Protein AF-A0A090IJE7-F1 (afdb_monomer_lite)

Foldseek 3Di:
DWPWDWDFDAAPVPRDTDIDTDGCVPAWDWDWDADPVPRAIKIWTWHQDPVVRDIDIDIDRPPPPPD

Organism: NCBI:txid80854

InterPro domains:
  IPR017143 Uncharacterised conserved protein UCP037225 [PIRSF037225] (6-65)
  IPR025990 Bacterial zinc ribbon domain [PF14255] (9-59)

Structure (mmCIF, N/CA/C/O backbone):
data_AF-A0A090IJE7-F1
#
_entry.id   AF-A0A090IJE7-F1
#
loop_
_atom_site.group_PDB
_atom_site.id
_atom_site.type_symbol
_atom_site.label_atom_id
_atom_site.label_alt_id
_atom_site.label_comp_id
_atom_site.label_asym_id
_atom_site.label_entity_id
_atom_site.label_seq_id
_atom_site.pdbx_PDB_ins_code
_atom_site.Cartn_x
_atom_site.Cartn_y
_atom_site.Cartn_z
_atom_site.occupancy
_atom_site.B_iso_or_equiv
_atom_site.auth_seq_id
_atom_site.auth_comp_id
_atom_site.auth_asym_id
_atom_site.auth_atom_id
_atom_site.pdbx_PDB_model_num
ATOM 1 N N . MET A 1 1 ? -4.279 -1.744 23.140 1.00 45.47 1 MET A N 1
ATOM 2 C CA . MET A 1 1 ? -4.145 -2.895 22.221 1.00 45.47 1 MET A CA 1
ATOM 3 C C . MET A 1 1 ? -3.725 -2.304 20.891 1.00 45.47 1 MET A C 1
ATOM 5 O O . MET A 1 1 ? -4.410 -1.415 20.414 1.00 45.47 1 MET A O 1
ATOM 9 N N . LYS A 1 2 ? -2.535 -2.643 20.401 1.00 52.56 2 LYS A N 1
ATOM 10 C CA . LYS A 1 2 ? -1.932 -2.017 19.220 1.00 52.56 2 LYS A CA 1
ATOM 11 C C . LYS A 1 2 ? -2.547 -2.662 17.968 1.00 52.56 2 LYS A C 1
ATOM 13 O O . LYS A 1 2 ? -2.317 -3.847 17.755 1.00 52.56 2 LYS A O 1
ATOM 18 N N . GLN A 1 3 ? -3.363 -1.929 17.205 1.00 68.75 3 GLN A N 1
ATOM 19 C CA . GLN A 1 3 ? -4.064 -2.435 16.010 1.00 68.75 3 GLN A CA 1
ATOM 20 C C . GLN A 1 3 ? -3.207 -2.248 14.749 1.00 68.75 3 GLN A C 1
ATOM 22 O O . GLN A 1 3 ? -3.634 -1.639 13.773 1.00 68.75 3 GLN A O 1
ATOM 27 N N . PHE A 1 4 ? -1.982 -2.769 14.787 1.00 74.88 4 PHE A N 1
ATOM 28 C CA . PHE A 1 4 ? -1.079 -2.766 13.639 1.00 74.88 4 PHE A CA 1
ATOM 29 C C . PHE A 1 4 ? -1.306 -4.059 12.862 1.00 74.88 4 PHE A C 1
ATOM 31 O O . PHE A 1 4 ? -1.168 -5.153 13.414 1.00 74.88 4 PHE A O 1
ATOM 38 N N . SER A 1 5 ? -1.693 -3.938 11.598 1.00 80.88 5 SER A N 1
ATOM 39 C CA . SER A 1 5 ? -1.952 -5.060 10.700 1.00 80.88 5 SER A CA 1
ATOM 40 C C . SER A 1 5 ? -1.080 -4.928 9.463 1.00 80.88 5 SER A C 1
ATOM 42 O O . SER A 1 5 ? -1.202 -3.957 8.725 1.00 80.88 5 SER A O 1
ATOM 44 N N . HIS A 1 6 ? -0.253 -5.932 9.193 1.00 86.44 6 HIS A N 1
ATOM 45 C CA . HIS A 1 6 ? 0.513 -5.989 7.953 1.00 86.44 6 HIS A CA 1
ATOM 46 C C . HIS A 1 6 ? -0.370 -6.644 6.893 1.00 86.44 6 HIS A C 1
ATOM 48 O O . HIS A 1 6 ? -0.890 -7.742 7.117 1.00 86.44 6 HIS A O 1
ATOM 54 N N . ARG A 1 7 ? -0.568 -5.984 5.752 1.00 85.81 7 ARG A N 1
ATOM 55 C CA . ARG A 1 7 ? -1.277 -6.574 4.612 1.00 85.81 7 ARG A CA 1
ATOM 56 C C . ARG A 1 7 ? -0.386 -6.582 3.390 1.00 85.81 7 ARG A C 1
ATOM 58 O O . ARG A 1 7 ? 0.264 -5.596 3.065 1.00 85.81 7 ARG A O 1
ATOM 65 N N . THR A 1 8 ? -0.387 -7.714 2.701 1.00 88.94 8 THR A N 1
ATOM 66 C CA . THR A 1 8 ? 0.217 -7.808 1.381 1.00 88.94 8 THR A CA 1
ATOM 67 C C . THR A 1 8 ? -0.742 -7.187 0.382 1.00 88.94 8 THR A C 1
ATOM 69 O O . THR A 1 8 ? -1.878 -7.643 0.243 1.00 88.94 8 THR A O 1
ATOM 72 N N . VAL A 1 9 ? -0.289 -6.143 -0.295 1.00 88.88 9 VAL A N 1
ATOM 73 C CA . VAL A 1 9 ? -1.055 -5.451 -1.325 1.00 88.88 9 VAL A CA 1
ATOM 74 C C . VAL A 1 9 ? -0.290 -5.485 -2.634 1.00 88.88 9 VAL A C 1
ATOM 76 O O . VAL A 1 9 ? 0.916 -5.722 -2.665 1.00 88.88 9 VAL A O 1
ATOM 79 N N . VAL A 1 10 ? -1.000 -5.274 -3.732 1.00 89.44 10 VAL A N 1
ATOM 8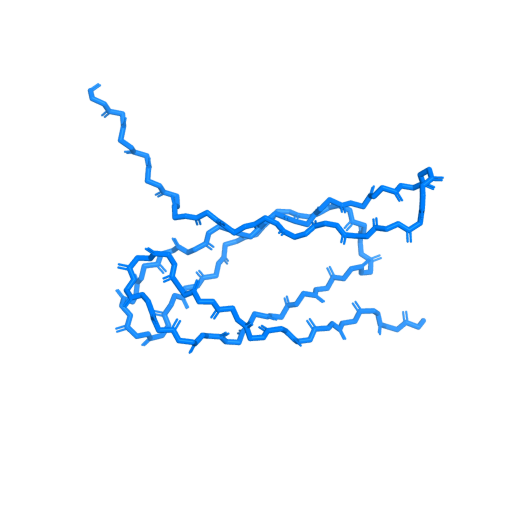0 C C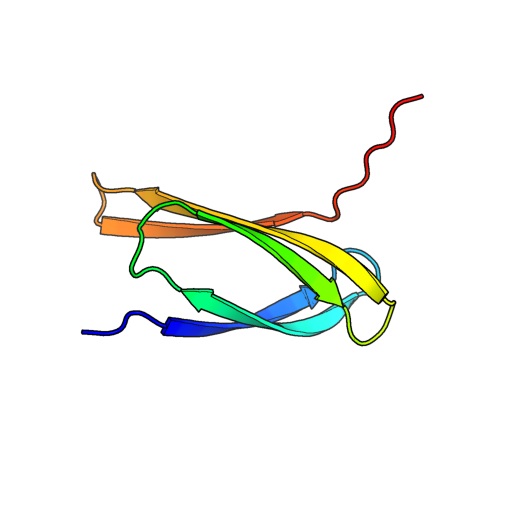A . VAL A 1 10 ? -0.392 -5.237 -5.058 1.00 89.44 10 VAL A CA 1
ATOM 81 C C . VAL A 1 10 ? -0.178 -3.781 -5.436 1.00 89.44 10 VAL A C 1
ATOM 83 O O . VAL A 1 10 ? -1.118 -2.993 -5.396 1.00 89.44 10 VAL A O 1
ATOM 86 N N . CYS A 1 11 ? 1.055 -3.424 -5.789 1.00 88.88 11 CYS A N 1
ATOM 87 C CA . CYS A 1 11 ? 1.385 -2.085 -6.249 1.00 88.88 11 CYS A CA 1
ATOM 88 C C . CYS A 1 11 ? 0.579 -1.763 -7.522 1.00 88.88 11 CYS A C 1
AT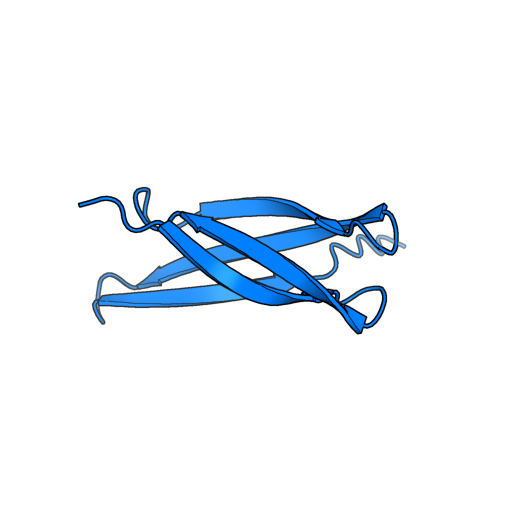OM 90 O O . CYS A 1 11 ? 0.726 -2.486 -8.513 1.00 88.88 11 CYS A O 1
ATOM 92 N N . PRO A 1 12 ? -0.217 -0.679 -7.542 1.00 86.69 12 PRO A N 1
ATOM 93 C CA . PRO A 1 12 ? -1.000 -0.296 -8.717 1.00 86.69 12 PRO A CA 1
ATOM 94 C C . PRO A 1 12 ? -0.131 0.148 -9.908 1.00 86.69 12 PRO A C 1
ATOM 96 O O . PRO A 1 12 ? -0.577 0.064 -11.046 1.00 86.69 12 PRO A O 1
ATOM 99 N N . HIS A 1 13 ? 1.126 0.547 -9.675 1.00 86.44 13 HIS A N 1
ATOM 100 C CA . HIS A 1 13 ? 2.041 0.981 -10.738 1.00 86.44 13 HIS A CA 1
ATOM 101 C C . HIS A 1 13 ? 2.756 -0.178 -11.447 1.00 86.44 13 HIS A C 1
ATOM 103 O O . HIS A 1 13 ? 2.925 -0.147 -12.662 1.00 86.44 13 HIS A O 1
ATOM 109 N N . CYS A 1 14 ? 3.220 -1.194 -10.707 1.00 89.75 14 CYS A N 1
ATOM 110 C CA . CYS A 1 14 ? 4.056 -2.269 -11.267 1.00 89.75 14 CYS A CA 1
ATOM 111 C C . CYS A 1 14 ? 3.488 -3.685 -11.100 1.00 89.75 14 CYS A C 1
ATOM 113 O O . CYS A 1 14 ? 4.040 -4.632 -11.657 1.00 89.75 14 CYS A O 1
ATOM 115 N N . GLY A 1 15 ? 2.416 -3.860 -10.325 1.00 88.38 15 GLY A N 1
ATOM 116 C CA . GLY A 1 15 ? 1.807 -5.167 -10.076 1.00 88.38 15 GLY A CA 1
ATOM 117 C C . GLY A 1 15 ? 2.602 -6.085 -9.139 1.00 88.38 15 GLY A C 1
ATOM 118 O O . GLY A 1 15 ? 2.285 -7.268 -9.038 1.00 88.38 15 GLY A O 1
ATOM 119 N N . GLN A 1 16 ? 3.640 -5.586 -8.460 1.00 89.88 16 GLN A N 1
ATOM 120 C CA . GLN A 1 16 ? 4.385 -6.365 -7.465 1.00 89.88 16 GLN A CA 1
ATOM 121 C C . GLN A 1 16 ? 3.671 -6.412 -6.117 1.00 89.88 16 GLN A C 1
ATOM 123 O O . GLN A 1 16 ? 3.002 -5.461 -5.718 1.00 89.88 16 GLN A O 1
ATOM 128 N N . PHE A 1 17 ? 3.857 -7.518 -5.400 1.00 90.50 17 PHE A N 1
ATOM 129 C CA . PHE A 1 17 ? 3.381 -7.667 -4.032 1.00 90.50 17 PHE A CA 1
ATOM 130 C C . PHE A 1 17 ? 4.299 -6.900 -3.083 1.00 90.50 17 PHE A C 1
ATOM 132 O O . PHE A 1 17 ? 5.491 -7.190 -3.002 1.00 90.50 17 PHE A O 1
ATOM 139 N N . ILE A 1 18 ? 3.731 -5.947 -2.355 1.00 89.75 18 ILE A N 1
ATOM 140 C CA . ILE A 1 18 ? 4.407 -5.194 -1.303 1.00 89.75 18 ILE A CA 1
ATOM 141 C C . ILE A 1 18 ? 3.705 -5.422 0.035 1.00 89.75 18 ILE A C 1
ATOM 143 O O . ILE A 1 18 ? 2.522 -5.772 0.083 1.00 89.75 18 ILE A O 1
ATOM 147 N N . THR A 1 19 ? 4.433 -5.234 1.129 1.00 89.25 19 THR A N 1
ATOM 148 C CA . THR A 1 19 ? 3.883 -5.330 2.482 1.00 89.25 19 THR A CA 1
ATOM 149 C C . THR A 1 19 ? 3.594 -3.925 2.979 1.00 89.25 19 THR A C 1
ATOM 151 O O . THR A 1 19 ? 4.528 -3.156 3.156 1.00 89.25 19 THR A O 1
ATOM 154 N N . ALA A 1 20 ? 2.320 -3.607 3.196 1.00 86.38 20 ALA A N 1
ATOM 155 C CA . ALA A 1 20 ? 1.897 -2.334 3.760 1.00 86.38 20 ALA A CA 1
ATOM 156 C C . ALA A 1 20 ? 1.580 -2.492 5.253 1.00 86.38 20 ALA A C 1
ATOM 158 O O . ALA A 1 20 ? 0.785 -3.356 5.652 1.00 86.38 20 ALA A O 1
ATOM 159 N N . ASP A 1 21 ? 2.194 -1.636 6.063 1.00 87.31 21 ASP A N 1
ATOM 160 C CA . ASP A 1 21 ? 1.970 -1.523 7.499 1.00 87.31 21 ASP A CA 1
ATOM 161 C C . ASP A 1 21 ? 0.758 -0.630 7.777 1.00 87.31 21 ASP A C 1
ATOM 163 O O . ASP A 1 21 ? 0.829 0.595 7.718 1.00 87.31 21 ASP A O 1
ATOM 167 N N . ILE A 1 22 ? -0.385 -1.248 8.080 1.00 85.38 22 ILE A N 1
ATOM 168 C CA . ILE A 1 22 ? -1.617 -0.521 8.386 1.00 85.38 22 ILE A CA 1
ATOM 169 C C . ILE A 1 22 ? -1.731 -0.366 9.900 1.00 85.38 22 ILE A C 1
ATOM 171 O O . ILE A 1 22 ? -2.064 -1.323 10.606 1.00 85.38 22 ILE A O 1
ATOM 175 N N . ASP A 1 23 ? -1.490 0.841 10.404 1.00 84.81 23 ASP A N 1
ATOM 176 C CA . ASP A 1 23 ? -1.885 1.208 11.762 1.00 84.81 23 ASP A CA 1
ATOM 177 C C . ASP A 1 23 ? -3.324 1.727 11.748 1.00 84.81 23 ASP A C 1
ATOM 179 O O . ASP A 1 23 ? -3.616 2.720 11.095 1.00 84.81 23 ASP A O 1
ATOM 183 N N . ALA A 1 24 ? -4.225 1.044 12.454 1.00 82.00 24 ALA A N 1
ATOM 184 C CA . ALA A 1 24 ? -5.608 1.484 12.660 1.00 82.00 24 ALA A CA 1
ATOM 185 C C . ALA A 1 24 ? -5.815 2.120 14.047 1.00 82.00 24 ALA A C 1
ATOM 187 O O . ALA A 1 24 ? -6.945 2.407 14.452 1.00 82.00 24 ALA A O 1
ATOM 188 N N . SER A 1 25 ? -4.737 2.320 14.814 1.00 81.69 25 SER A N 1
ATOM 189 C CA . SER A 1 25 ? -4.814 2.853 16.178 1.00 81.69 25 SER A CA 1
ATOM 190 C C . SER A 1 25 ? -5.315 4.302 16.212 1.00 81.69 25 SER A C 1
ATOM 192 O O . SER A 1 25 ? -5.933 4.698 17.200 1.00 81.69 25 SER A O 1
ATOM 194 N N . ASN A 1 26 ? -5.094 5.065 15.137 1.00 80.38 26 ASN A N 1
ATOM 195 C CA . ASN A 1 26 ? -5.498 6.465 15.014 1.00 80.38 26 ASN A CA 1
ATOM 196 C C . ASN A 1 26 ? -6.803 6.671 14.216 1.00 80.38 26 ASN A C 1
ATOM 198 O O . ASN A 1 26 ? -7.189 7.811 13.962 1.00 80.38 26 ASN A O 1
ATOM 202 N N . GLY A 1 27 ? -7.526 5.600 13.869 1.00 84.88 27 GLY A N 1
ATOM 203 C CA . GLY A 1 27 ? -8.794 5.686 13.141 1.00 84.88 27 GLY A CA 1
ATOM 204 C C . GLY A 1 27 ? -8.601 5.856 11.633 1.00 84.88 27 GLY A C 1
ATOM 205 O O . GLY A 1 27 ? -7.946 5.030 11.005 1.00 84.88 27 GLY A O 1
ATOM 206 N N . SER A 1 28 ? -9.228 6.879 11.046 1.00 87.62 28 SER A N 1
ATOM 207 C CA . SER A 1 28 ? -9.109 7.175 9.612 1.00 87.62 28 SER A CA 1
ATOM 208 C C . SER A 1 28 ? -7.783 7.875 9.327 1.00 87.62 28 SER A C 1
ATOM 210 O O . SER A 1 28 ? -7.479 8.886 9.960 1.00 87.62 28 SER A O 1
ATOM 212 N N . GLN A 1 29 ? -6.999 7.342 8.395 1.00 88.12 29 GLN A N 1
ATOM 213 C CA . GLN A 1 29 ? -5.636 7.790 8.120 1.00 88.12 29 GLN A CA 1
ATOM 214 C C . GLN A 1 29 ? -5.343 7.722 6.625 1.00 88.12 29 GLN A C 1
ATOM 216 O O . GLN A 1 29 ? -5.727 6.768 5.956 1.00 88.12 29 GLN A O 1
ATOM 221 N N . ASP A 1 30 ? -4.622 8.707 6.117 1.00 89.81 30 ASP A N 1
ATOM 222 C CA . ASP A 1 30 ? -4.068 8.732 4.770 1.00 89.81 30 ASP A CA 1
ATOM 223 C C . ASP A 1 30 ? -2.546 8.845 4.857 1.00 89.81 30 ASP A C 1
ATOM 225 O O . ASP A 1 30 ? -2.004 9.618 5.649 1.00 89.81 30 ASP A O 1
ATOM 229 N N . PHE A 1 31 ? -1.849 7.999 4.108 1.00 88.50 31 PHE A N 1
ATOM 230 C CA . PHE A 1 31 ? -0.395 7.976 4.074 1.00 88.50 31 PHE A CA 1
ATOM 231 C C . PHE A 1 31 ? 0.108 7.458 2.731 1.00 88.50 31 PHE A C 1
ATOM 233 O O . PHE A 1 31 ? -0.608 6.791 1.987 1.00 88.50 31 PHE A O 1
ATOM 240 N N . TYR A 1 32 ? 1.362 7.772 2.434 1.00 88.06 32 TYR A N 1
ATOM 241 C CA . TYR A 1 32 ? 2.031 7.351 1.212 1.00 88.06 32 TYR A CA 1
ATOM 242 C C . TYR A 1 32 ? 3.146 6.382 1.572 1.00 88.06 32 TYR A C 1
ATOM 244 O O . TYR A 1 32 ? 3.882 6.620 2.531 1.00 88.06 32 TYR A O 1
ATOM 252 N N . ASP A 1 33 ? 3.262 5.311 0.798 1.00 87.75 33 ASP A N 1
ATOM 253 C CA . ASP A 1 33 ? 4.315 4.312 0.939 1.00 87.75 33 ASP A CA 1
ATOM 254 C C . ASP A 1 33 ? 4.987 4.081 -0.415 1.00 87.75 33 ASP A C 1
ATOM 256 O O . ASP A 1 33 ? 4.344 4.117 -1.465 1.00 87.75 33 ASP A O 1
ATOM 260 N N . GLU A 1 34 ? 6.297 3.880 -0.412 1.00 86.81 34 GLU A N 1
ATOM 261 C CA . GLU A 1 34 ? 7.078 3.735 -1.634 1.00 86.81 34 GLU A CA 1
ATOM 262 C C . GLU A 1 34 ? 7.241 2.264 -2.026 1.00 86.81 34 GLU A C 1
ATOM 264 O O . GLU A 1 34 ? 7.685 1.413 -1.255 1.00 86.81 34 GLU A O 1
ATOM 269 N N . CYS A 1 35 ? 6.933 1.939 -3.281 1.00 87.69 35 CYS A N 1
ATOM 270 C CA . CYS A 1 35 ? 7.139 0.582 -3.762 1.00 87.69 35 CYS A CA 1
ATOM 271 C C . CYS A 1 35 ? 8.636 0.259 -3.850 1.00 87.69 35 CYS A C 1
ATOM 273 O O . CYS A 1 35 ? 9.337 0.824 -4.687 1.00 87.69 35 CYS A O 1
ATOM 275 N N . SER A 1 36 ? 9.119 -0.746 -3.115 1.00 86.75 36 SER A N 1
ATOM 276 C CA . SER A 1 36 ? 10.525 -1.177 -3.216 1.00 86.75 36 SER A CA 1
ATOM 277 C C . SER A 1 36 ? 10.913 -1.756 -4.586 1.00 86.75 36 SER A C 1
ATOM 279 O O . SER A 1 36 ? 12.098 -1.919 -4.864 1.00 86.75 36 SER A O 1
ATOM 281 N N . ALA A 1 37 ? 9.940 -2.099 -5.439 1.00 88.69 37 ALA A N 1
ATOM 282 C CA . ALA A 1 37 ? 10.197 -2.653 -6.767 1.00 88.69 37 ALA A CA 1
ATOM 283 C C . ALA A 1 37 ? 10.296 -1.578 -7.860 1.00 88.69 37 ALA A C 1
ATOM 285 O O . ALA A 1 37 ? 11.163 -1.667 -8.726 1.00 88.69 37 ALA A O 1
AT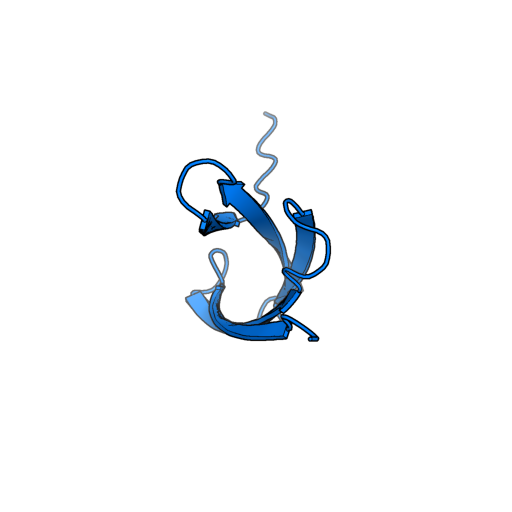OM 286 N N . CYS A 1 38 ? 9.407 -0.581 -7.845 1.00 90.38 38 CYS A N 1
ATOM 287 C CA . CYS A 1 38 ? 9.347 0.447 -8.888 1.00 90.38 38 CYS A CA 1
ATOM 288 C C . CYS A 1 38 ? 9.628 1.868 -8.390 1.00 90.38 38 CYS A C 1
ATOM 290 O O . CYS A 1 38 ? 9.554 2.791 -9.195 1.00 90.38 38 CYS A O 1
ATOM 292 N N . CYS A 1 39 ? 9.913 2.057 -7.099 1.00 86.81 39 CYS A N 1
ATOM 293 C CA . CYS A 1 39 ? 10.138 3.356 -6.454 1.00 86.81 39 CYS A CA 1
ATOM 294 C C . CYS A 1 39 ? 9.047 4.400 -6.755 1.00 86.81 39 CYS A C 1
ATOM 296 O O . CYS A 1 39 ? 9.337 5.590 -6.835 1.00 86.81 39 CYS A O 1
ATOM 298 N N . ASN A 1 40 ? 7.801 3.960 -6.956 1.00 86.88 40 ASN A N 1
ATOM 299 C CA . ASN A 1 40 ? 6.655 4.858 -7.102 1.00 86.88 40 ASN A CA 1
ATOM 300 C C . ASN A 1 40 ? 5.915 4.986 -5.770 1.00 86.88 40 ASN A C 1
ATOM 302 O O . ASN A 1 40 ? 5.826 4.007 -5.021 1.00 86.88 40 ASN A O 1
ATOM 306 N N . SER A 1 41 ? 5.376 6.177 -5.518 1.00 87.19 41 SER A N 1
ATOM 307 C CA . SER A 1 41 ? 4.543 6.479 -4.357 1.00 87.19 41 SER A CA 1
ATOM 308 C C . SER A 1 41 ? 3.169 5.848 -4.520 1.00 87.19 41 SER A C 1
ATOM 310 O O . SER A 1 41 ? 2.458 6.129 -5.476 1.00 87.19 41 SER A O 1
ATOM 312 N N . ILE A 1 42 ? 2.788 5.012 -3.569 1.00 88.44 42 ILE A N 1
ATOM 313 C CA . ILE A 1 42 ? 1.472 4.396 -3.490 1.00 88.44 42 ILE A CA 1
ATOM 314 C C . ILE A 1 42 ? 0.711 5.100 -2.377 1.00 88.44 42 ILE A C 1
ATOM 316 O O . ILE A 1 42 ? 1.198 5.215 -1.251 1.00 88.44 42 ILE A O 1
ATOM 320 N N . HIS A 1 43 ? -0.494 5.555 -2.684 1.00 90.00 43 HIS A N 1
ATOM 321 C CA . HIS A 1 43 ? -1.357 6.223 -1.729 1.00 90.00 43 HIS A CA 1
ATOM 322 C C . HIS A 1 43 ? -2.247 5.200 -1.022 1.00 90.00 43 HIS A C 1
ATOM 324 O O . HIS A 1 43 ? -3.007 4.460 -1.649 1.00 90.00 43 HIS A O 1
ATOM 330 N N . PHE A 1 44 ? -2.159 5.172 0.304 1.00 89.00 44 PHE A N 1
ATOM 331 C CA . PHE A 1 44 ? -2.976 4.351 1.183 1.00 89.00 44 PHE A CA 1
ATOM 332 C C . PHE A 1 44 ? -3.952 5.227 1.954 1.00 89.00 44 PHE A C 1
ATOM 334 O O . PHE A 1 44 ? -3.557 6.125 2.694 1.00 89.00 44 PHE A O 1
ATOM 341 N N . LYS A 1 45 ? -5.241 4.919 1.836 1.00 90.00 45 LYS A N 1
ATOM 342 C CA . LYS A 1 45 ? -6.306 5.583 2.584 1.00 90.00 45 LYS A CA 1
ATOM 343 C C . LYS A 1 45 ? -7.081 4.564 3.404 1.00 90.00 45 LYS A C 1
ATOM 345 O O . LYS A 1 45 ? -7.799 3.724 2.873 1.00 90.00 45 LYS A O 1
ATOM 350 N N . LEU A 1 46 ? -6.948 4.667 4.715 1.00 89.75 46 LEU A N 1
ATOM 351 C CA . LEU A 1 46 ? -7.701 3.924 5.706 1.00 89.75 46 LEU A CA 1
ATOM 352 C C . LEU A 1 46 ? -8.905 4.756 6.155 1.00 89.75 46 LEU A C 1
ATOM 354 O O . LEU A 1 46 ? -8.756 5.840 6.716 1.00 89.75 46 LEU A O 1
ATOM 358 N N . LEU A 1 47 ? -10.108 4.241 5.939 1.00 89.31 47 LEU A N 1
ATOM 359 C CA . LEU A 1 47 ? -11.347 4.813 6.453 1.00 89.31 47 LEU A CA 1
ATOM 360 C C . LEU A 1 47 ? -11.853 3.952 7.604 1.00 89.31 47 LEU A C 1
ATOM 362 O O . LEU A 1 47 ? -12.035 2.745 7.450 1.00 89.31 47 LEU A O 1
ATOM 366 N N . HIS A 1 48 ? -12.085 4.576 8.755 1.00 88.75 48 HIS A N 1
ATOM 367 C CA . HIS A 1 48 ? -12.727 3.932 9.889 1.00 88.75 48 HIS A CA 1
ATOM 368 C C . HIS A 1 48 ? -14.218 4.279 9.903 1.00 88.75 48 HIS A C 1
ATOM 370 O O . HIS A 1 48 ? -14.610 5.400 10.232 1.00 88.75 48 HIS A O 1
ATOM 376 N N . ASP A 1 49 ? -15.051 3.303 9.557 1.00 86.56 49 ASP A N 1
ATOM 377 C CA . ASP A 1 49 ? -16.495 3.379 9.721 1.00 86.56 49 ASP A CA 1
ATOM 378 C C . ASP A 1 49 ? -16.842 3.039 11.177 1.00 86.56 49 ASP A C 1
ATOM 380 O O . ASP A 1 49 ? -16.873 1.876 11.590 1.00 86.56 49 ASP A O 1
ATOM 384 N N . GLN A 1 50 ? -17.097 4.084 11.966 1.00 80.94 50 GLN A N 1
ATOM 385 C CA . GLN A 1 50 ? -17.515 3.950 13.363 1.00 80.94 50 GLN A CA 1
ATOM 386 C C . GLN A 1 50 ? -18.938 3.391 13.515 1.00 80.94 50 GLN A C 1
ATO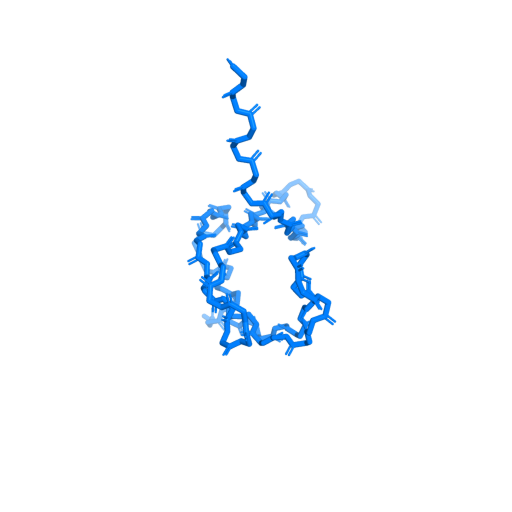M 388 O O . GLN A 1 50 ? -19.257 2.848 14.568 1.00 80.94 50 GLN A O 1
ATOM 393 N N . ALA A 1 51 ? -19.803 3.529 12.505 1.00 86.94 51 ALA A N 1
ATOM 394 C CA . ALA A 1 51 ? -21.192 3.077 12.578 1.00 86.94 51 ALA A CA 1
ATOM 395 C C . ALA A 1 51 ? -21.309 1.549 12.451 1.00 86.94 51 ALA A C 1
ATOM 397 O O . ALA A 1 51 ? -22.200 0.942 13.042 1.00 86.94 51 ALA A O 1
ATOM 398 N N . HIS A 1 52 ? -20.398 0.934 11.698 1.00 85.06 52 HIS A N 1
ATOM 399 C CA . HIS A 1 52 ? -20.338 -0.503 11.447 1.00 85.06 52 HIS A CA 1
ATOM 400 C C . HIS A 1 52 ? -19.122 -1.188 12.085 1.00 85.06 52 HIS A C 1
ATOM 402 O O . HIS A 1 52 ? -18.941 -2.385 11.862 1.00 85.06 52 HIS A O 1
ATOM 408 N N . GLU A 1 53 ? -18.294 -0.448 12.834 1.00 82.19 53 GLU A N 1
ATOM 409 C CA . GLU A 1 53 ? -17.031 -0.914 13.430 1.00 82.19 53 GLU A CA 1
ATOM 410 C C . GLU A 1 53 ? -16.113 -1.600 12.398 1.00 82.19 53 GLU A C 1
ATOM 412 O O . GLU A 1 53 ? -15.557 -2.677 12.628 1.00 82.19 53 GLU A O 1
ATOM 417 N N . LYS A 1 54 ? -15.987 -0.995 11.210 1.00 85.19 54 LYS A N 1
ATOM 418 C CA . LYS A 1 54 ? -15.232 -1.548 10.075 1.00 85.19 54 LYS A CA 1
ATOM 419 C C . LYS A 1 54 ? -14.148 -0.596 9.602 1.00 85.19 54 LYS A C 1
ATOM 421 O O . LYS A 1 54 ? -14.287 0.618 9.671 1.00 85.19 54 LYS A O 1
ATOM 426 N N . PHE A 1 55 ? -13.081 -1.175 9.063 1.00 85.56 55 PHE A N 1
ATOM 427 C CA . PHE A 1 55 ? -12.002 -0.436 8.422 1.00 85.56 55 PHE A CA 1
ATOM 428 C C . PHE A 1 55 ? -11.939 -0.789 6.942 1.00 85.56 55 PHE A C 1
ATOM 430 O O . PHE A 1 55 ? -11.793 -1.961 6.585 1.00 85.56 55 PHE A O 1
ATOM 437 N N . GLU A 1 56 ? -12.003 0.226 6.093 1.00 88.38 56 GLU A N 1
ATOM 438 C CA . GLU A 1 56 ? -11.867 0.101 4.647 1.00 88.38 56 GLU A CA 1
ATOM 439 C C . GLU A 1 56 ? -10.519 0.676 4.219 1.00 88.38 56 GLU A C 1
ATOM 441 O O . GLU A 1 56 ? -10.155 1.780 4.614 1.00 88.38 56 GLU A O 1
ATOM 446 N N . LEU A 1 57 ? -9.755 -0.093 3.443 1.00 86.94 57 LEU A N 1
ATOM 447 C CA . LEU A 1 57 ? -8.457 0.328 2.927 1.00 86.94 57 LEU A CA 1
ATOM 448 C C . LEU A 1 57 ? -8.569 0.530 1.419 1.00 86.94 57 LEU A C 1
ATOM 450 O O . LEU A 1 57 ? -8.890 -0.409 0.691 1.00 86.94 57 LEU A O 1
ATOM 454 N N . PHE A 1 58 ? -8.259 1.737 0.976 1.00 88.75 58 PHE A N 1
ATOM 455 C CA . PHE A 1 58 ? -8.175 2.130 -0.419 1.00 88.75 58 PHE A CA 1
ATOM 456 C C . PHE A 1 58 ? -6.710 2.315 -0.783 1.00 88.75 58 PHE A C 1
ATOM 458 O O . PHE A 1 58 ? -5.930 2.853 0.003 1.00 88.75 58 PHE A O 1
ATOM 465 N N . ILE A 1 59 ? -6.349 1.826 -1.961 1.00 87.31 59 ILE A N 1
ATOM 466 C CA . ILE A 1 59 ? -4.987 1.864 -2.477 1.00 87.31 59 ILE A CA 1
ATOM 467 C C . ILE A 1 59 ? -5.086 2.472 -3.857 1.00 87.31 59 ILE A C 1
ATOM 469 O O . ILE A 1 59 ? -5.805 1.939 -4.704 1.00 87.31 59 ILE A O 1
ATOM 473 N N . ASP A 1 60 ? -4.385 3.574 -4.052 1.00 86.38 60 ASP A N 1
ATOM 474 C CA . ASP A 1 60 ? -4.395 4.317 -5.296 1.00 86.38 60 ASP A CA 1
ATOM 475 C C . ASP A 1 60 ? -2.959 4.570 -5.754 1.00 86.38 60 ASP A C 1
ATOM 477 O O . ASP A 1 60 ? -2.039 4.734 -4.947 1.00 86.38 60 ASP A O 1
ATOM 481 N N . ALA A 1 61 ? -2.758 4.526 -7.065 1.00 78.00 61 ALA A N 1
ATOM 482 C CA . ALA A 1 61 ? -1.572 5.093 -7.676 1.00 78.00 61 ALA A CA 1
ATOM 483 C C . ALA A 1 61 ? -1.860 6.586 -7.752 1.00 78.00 61 ALA A C 1
ATOM 485 O O . ALA A 1 61 ? -2.741 6.944 -8.524 1.00 78.00 61 ALA A O 1
ATOM 486 N N . ASP A 1 62 ? -1.188 7.411 -6.944 1.00 68.12 62 ASP A N 1
ATOM 487 C CA . ASP A 1 62 ? -1.342 8.871 -6.961 1.00 68.12 62 ASP A CA 1
ATOM 488 C C . ASP A 1 62 ? -0.844 9.403 -8.315 1.00 68.12 62 ASP A C 1
ATOM 490 O O . ASP A 1 62 ? 0.299 9.809 -8.505 1.00 68.12 62 ASP A O 1
ATOM 494 N N . ASP A 1 63 ? -1.689 9.231 -9.321 1.00 59.62 63 ASP A N 1
ATOM 495 C CA . ASP A 1 63 ? -1.490 9.613 -10.700 1.00 59.62 63 ASP A CA 1
ATOM 496 C C . ASP A 1 63 ? -2.149 10.984 -10.815 1.00 59.62 63 ASP A C 1
ATOM 498 O O . ASP A 1 63 ? -3.275 11.130 -11.296 1.00 59.62 63 ASP A O 1
ATOM 502 N N . GLU A 1 64 ? -1.461 12.008 -10.299 1.00 56.03 64 GLU A N 1
ATOM 503 C CA . GLU A 1 64 ? -1.744 13.406 -10.625 1.00 56.03 64 GLU A CA 1
ATOM 504 C C . GLU A 1 64 ? -1.496 13.624 -12.131 1.00 56.03 64 GLU A C 1
ATOM 506 O O . GLU A 1 64 ? -0.538 14.265 -12.561 1.00 56.03 64 GLU A O 1
ATOM 511 N N . GLN A 1 65 ? -2.387 13.098 -12.973 1.00 55.62 65 GLN A N 1
ATOM 512 C CA . GLN A 1 65 ? -2.545 13.522 -14.361 1.00 55.62 65 GLN A CA 1
ATOM 513 C C . GLN A 1 65 ? -3.356 14.816 -14.355 1.00 55.62 65 GLN A C 1
ATOM 515 O O . GLN A 1 65 ? -4.537 14.843 -14.711 1.00 55.62 65 GLN A O 1
ATOM 520 N N . ILE A 1 66 ? -2.732 15.909 -13.921 1.00 50.84 66 ILE A N 1
ATOM 521 C CA . ILE A 1 66 ? -3.237 17.245 -14.229 1.00 50.84 66 ILE A CA 1
ATOM 522 C C . ILE A 1 66 ? -2.635 17.643 -15.584 1.00 50.84 66 ILE A C 1
ATOM 524 O O . ILE A 1 66 ? -1.451 17.965 -15.679 1.00 50.84 66 ILE A O 1
ATOM 528 N N . PHE A 1 67 ? -3.468 17.538 -16.626 1.00 43.25 67 PHE A N 1
ATOM 529 C CA . PHE A 1 67 ? -3.230 18.049 -17.983 1.00 43.25 67 PHE A CA 1
ATOM 530 C C . PHE A 1 67 ? -3.014 19.568 -18.015 1.00 43.25 67 PHE A C 1
ATOM 532 O O . PHE A 1 67 ? -3.678 20.281 -17.226 1.00 43.25 67 PHE A O 1
#

Sequence (67 aa):
MKQFSHRTVVCPHCGQFITADIDASNGSQDFYDECSACCNSIHFKLLHDQAHEKFELFIDADDEQIF

Secondary structure (DSSP, 8-state):
---EEEEEEE-TTT--EEEEEEE-TTSSEEEEEE-TTT--EEEEEEEEETTTTEEEEEEEE------

pLDDT: mean 82.57, std 11.45, range [43.25, 90.5]

Radius of gyration: 12.94 Å; chains: 1; bounding box: 32×2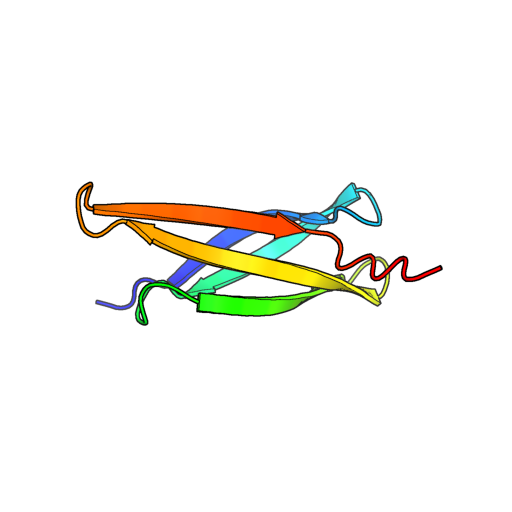6×40 Å